Protein AF-A0A6F9ZHS7-F1 (afdb_monomer_lite)

pLDDT: mean 85.08, std 14.55, range [42.94, 97.69]

Structure (mmCIF, N/CA/C/O backbone):
data_AF-A0A6F9ZHS7-F1
#
_entry.id   AF-A0A6F9ZHS7-F1
#
loop_
_atom_site.group_PDB
_atom_site.id
_atom_site.type_symbol
_atom_site.label_atom_id
_atom_site.label_alt_id
_atom_site.label_comp_id
_atom_site.label_asym_id
_atom_site.label_entity_id
_atom_site.label_seq_id
_atom_site.pdbx_PDB_ins_code
_atom_site.Cartn_x
_atom_site.Cartn_y
_atom_site.Cartn_z
_atom_site.occupancy
_atom_site.B_iso_or_equiv
_atom_site.auth_seq_id
_atom_site.auth_comp_id
_atom_site.auth_asym_id
_atom_site.auth_atom_id
_atom_site.pdbx_PDB_model_num
ATOM 1 N N . MET A 1 1 ? 7.591 9.114 -29.215 1.00 65.38 1 MET A N 1
ATOM 2 C CA . MET A 1 1 ? 8.780 9.988 -29.298 1.00 65.38 1 MET A CA 1
ATOM 3 C C . MET A 1 1 ? 9.969 9.136 -29.725 1.00 65.38 1 MET A C 1
ATOM 5 O O . MET A 1 1 ? 10.058 7.994 -29.289 1.00 65.38 1 MET A O 1
ATOM 9 N N . GLN A 1 2 ? 10.822 9.624 -30.621 1.00 73.81 2 GLN A N 1
ATOM 10 C CA . GLN A 1 2 ? 12.007 8.902 -31.100 1.00 73.81 2 GLN A CA 1
ATOM 11 C C . GLN A 1 2 ? 13.223 9.803 -30.888 1.00 73.81 2 GLN A C 1
ATOM 13 O O . GLN A 1 2 ? 13.139 10.998 -31.164 1.00 73.81 2 GLN A O 1
ATOM 18 N N . LEU A 1 3 ? 14.301 9.257 -30.326 1.00 73.88 3 LEU A N 1
ATOM 19 C CA . LEU A 1 3 ? 15.516 10.005 -30.004 1.00 73.88 3 LEU A CA 1
ATOM 20 C C . LEU A 1 3 ? 16.725 9.158 -30.421 1.00 73.88 3 LEU A C 1
ATOM 22 O O . LEU A 1 3 ? 17.057 8.179 -29.750 1.00 73.88 3 LEU A O 1
ATOM 26 N N . GLY A 1 4 ? 17.334 9.493 -31.562 1.00 76.75 4 GLY A N 1
ATOM 27 C CA . GLY A 1 4 ? 18.281 8.596 -32.238 1.00 76.75 4 GLY A CA 1
ATOM 28 C C . GLY A 1 4 ? 17.617 7.257 -32.587 1.00 76.75 4 GLY A C 1
ATOM 29 O O . GLY A 1 4 ? 16.481 7.236 -33.065 1.00 76.75 4 GLY A O 1
ATOM 30 N N . ASP A 1 5 ? 18.282 6.147 -32.262 1.00 75.75 5 ASP A N 1
ATOM 31 C CA . ASP A 1 5 ? 17.765 4.785 -32.481 1.00 75.75 5 ASP A CA 1
ATOM 32 C C . ASP A 1 5 ? 16.753 4.323 -31.412 1.00 75.75 5 ASP A C 1
ATOM 34 O O . ASP A 1 5 ? 16.107 3.283 -31.557 1.00 75.75 5 ASP A O 1
ATOM 38 N N . ASN A 1 6 ? 16.564 5.093 -30.333 1.00 78.44 6 ASN A N 1
ATOM 39 C CA . ASN A 1 6 ? 15.670 4.715 -29.241 1.00 78.44 6 ASN A CA 1
ATOM 40 C C . ASN A 1 6 ? 14.221 5.137 -29.513 1.00 78.44 6 ASN A C 1
ATOM 42 O O . ASN A 1 6 ? 13.919 6.309 -29.771 1.00 78.44 6 ASN A O 1
ATOM 46 N N . ARG A 1 7 ? 13.295 4.178 -29.381 1.00 81.44 7 ARG A N 1
ATOM 47 C CA . ARG A 1 7 ? 11.851 4.398 -29.534 1.00 81.44 7 ARG A CA 1
ATOM 48 C C . ARG A 1 7 ? 11.148 4.421 -28.176 1.00 81.44 7 ARG A C 1
ATOM 50 O O . ARG A 1 7 ? 11.060 3.401 -27.497 1.00 81.44 7 ARG A O 1
ATOM 57 N N . TYR A 1 8 ? 10.568 5.574 -27.854 1.00 83.12 8 TYR A N 1
ATOM 58 C CA . TYR A 1 8 ? 9.805 5.834 -26.635 1.00 83.12 8 TYR A CA 1
ATOM 59 C C . TYR A 1 8 ? 8.319 5.960 -26.960 1.00 83.12 8 TYR A C 1
ATOM 61 O O . TYR A 1 8 ? 7.797 7.046 -27.238 1.00 83.12 8 TYR A O 1
ATOM 69 N N . GLY A 1 9 ? 7.647 4.820 -27.027 1.00 85.50 9 GLY A N 1
ATOM 70 C CA . GLY A 1 9 ? 6.249 4.738 -27.448 1.00 85.50 9 GLY A CA 1
ATOM 71 C C . GLY A 1 9 ? 5.482 3.592 -26.810 1.00 85.50 9 GLY A C 1
ATOM 72 O O . GLY A 1 9 ? 4.366 3.316 -27.237 1.00 85.50 9 GLY A O 1
ATOM 73 N N . LYS A 1 10 ? 6.067 2.904 -25.824 1.00 90.81 10 LYS A N 1
ATOM 74 C CA . LYS A 1 10 ? 5.389 1.838 -25.099 1.00 90.81 10 LYS A CA 1
ATOM 75 C C . LYS A 1 10 ? 4.447 2.464 -24.063 1.00 90.81 10 LYS A C 1
ATOM 77 O O . LYS A 1 10 ? 4.950 3.063 -23.115 1.00 90.81 10 LYS A O 1
ATOM 82 N N . PRO A 1 11 ? 3.117 2.338 -24.198 1.00 91.69 11 PRO A N 1
ATOM 83 C CA . PRO A 1 11 ? 2.201 2.880 -23.202 1.00 91.69 11 PRO A CA 1
ATOM 84 C C . PRO A 1 11 ? 2.348 2.148 -21.862 1.00 91.69 11 PRO A C 1
ATOM 86 O O . PRO A 1 11 ? 2.675 0.959 -21.817 1.00 91.69 11 PRO A O 1
ATOM 89 N N . ILE A 1 12 ? 2.085 2.870 -20.772 1.00 93.81 12 ILE A N 1
ATOM 90 C CA . ILE A 1 12 ? 1.946 2.300 -19.431 1.00 93.81 12 ILE A CA 1
ATOM 91 C C . ILE A 1 12 ? 0.462 2.016 -19.210 1.00 93.81 12 ILE A C 1
ATOM 93 O O . ILE A 1 12 ? -0.354 2.935 -19.203 1.00 93.81 12 ILE A O 1
ATOM 97 N N . TYR A 1 13 ? 0.121 0.749 -19.007 1.00 94.19 13 TYR A N 1
ATOM 98 C CA . TYR A 1 13 ? -1.205 0.348 -18.556 1.00 94.19 13 TYR A CA 1
ATOM 99 C C . TYR A 1 13 ? -1.202 0.292 -17.041 1.00 94.19 13 TYR A C 1
ATOM 101 O O . TYR A 1 13 ? -0.322 -0.340 -16.462 1.00 94.19 13 TYR A O 1
ATOM 109 N N . SER A 1 14 ? -2.175 0.925 -16.400 1.00 95.25 14 SER A N 1
ATOM 110 C CA . SER A 1 14 ? -2.314 0.907 -14.950 1.00 95.25 14 SER A CA 1
ATOM 111 C C . SER A 1 14 ? -3.745 0.602 -14.542 1.00 95.25 14 SER A C 1
ATOM 113 O O . SER A 1 14 ? -4.696 0.846 -15.283 1.00 95.25 14 SER A O 1
ATOM 115 N N . TYR A 1 15 ? -3.889 0.041 -13.349 1.00 96.00 15 TYR A N 1
ATOM 116 C CA . TYR A 1 15 ? -5.184 -0.182 -12.730 1.00 96.00 15 TYR A CA 1
ATOM 117 C C . TYR A 1 15 ? -5.105 0.124 -11.238 1.00 96.00 15 TYR A C 1
ATOM 119 O O . TYR A 1 15 ? -4.062 -0.034 -10.594 1.00 96.00 15 TYR A O 1
ATOM 127 N N . ASN A 1 16 ? -6.229 0.561 -10.683 1.00 96.38 16 ASN A N 1
ATOM 128 C CA . ASN A 1 16 ? -6.400 0.770 -9.257 1.00 96.38 16 ASN A CA 1
ATOM 129 C C . ASN A 1 16 ? -7.800 0.308 -8.855 1.00 96.38 16 ASN A C 1
ATOM 131 O O . ASN A 1 16 ? -8.789 0.682 -9.478 1.00 96.38 16 ASN A O 1
ATOM 135 N N . ILE A 1 17 ? -7.860 -0.529 -7.830 1.00 96.56 17 ILE A N 1
ATOM 136 C CA . ILE A 1 17 ? -9.076 -1.132 -7.313 1.00 96.56 17 ILE A CA 1
ATOM 137 C C . ILE A 1 17 ? -9.077 -0.899 -5.806 1.00 96.56 17 ILE A C 1
ATOM 139 O O . ILE A 1 17 ? -8.257 -1.457 -5.076 1.00 96.56 17 ILE A O 1
ATOM 143 N N . GLN A 1 18 ? -10.014 -0.080 -5.343 1.00 96.25 18 GLN A N 1
ATOM 144 C CA . GLN A 1 18 ? -10.224 0.203 -3.928 1.00 96.25 18 GLN A CA 1
ATOM 145 C C . GLN A 1 18 ? -11.577 -0.355 -3.512 1.00 96.25 18 GLN A C 1
ATOM 147 O O . GLN A 1 18 ? -12.606 0.045 -4.046 1.00 96.25 18 GLN A O 1
ATOM 152 N N . ASN A 1 19 ? -11.568 -1.278 -2.556 1.00 96.00 19 ASN A N 1
ATOM 153 C CA . ASN A 1 19 ? -12.775 -1.886 -2.016 1.00 96.00 19 ASN A CA 1
ATOM 154 C C . ASN A 1 19 ? -12.801 -1.735 -0.504 1.00 96.00 19 ASN A C 1
ATOM 156 O O . ASN A 1 19 ? -11.797 -1.972 0.167 1.00 96.00 19 ASN A O 1
ATOM 160 N N . SER A 1 20 ? -13.971 -1.407 0.027 1.00 95.44 20 SER A N 1
ATOM 161 C CA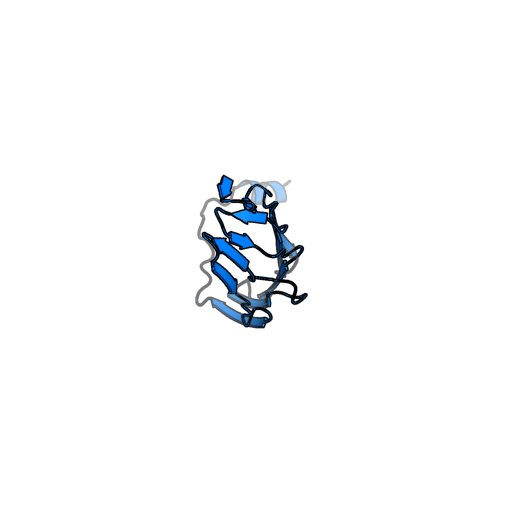 . SER A 1 20 ? -14.200 -1.326 1.463 1.00 95.44 20 SER A CA 1
ATOM 162 C C . SER A 1 20 ? -15.534 -1.972 1.802 1.00 95.44 20 SER A C 1
ATOM 164 O O . SER A 1 20 ? -16.546 -1.675 1.174 1.00 95.44 20 SER A O 1
ATOM 166 N N . ILE A 1 21 ? -15.528 -2.869 2.783 1.00 95.56 21 ILE A N 1
ATOM 167 C CA . ILE A 1 21 ? -16.690 -3.651 3.196 1.00 95.56 21 ILE A CA 1
ATOM 168 C C . ILE A 1 21 ? -16.888 -3.454 4.694 1.00 95.56 21 ILE A C 1
ATOM 170 O O . ILE A 1 21 ? -16.005 -3.748 5.503 1.00 95.56 21 ILE A O 1
ATOM 174 N N . SER A 1 22 ? -18.076 -2.983 5.055 1.00 94.81 22 SER A N 1
ATOM 175 C CA . SER A 1 22 ? -18.532 -2.911 6.439 1.00 94.81 22 SER A CA 1
ATOM 176 C C . SER A 1 22 ? -19.324 -4.171 6.756 1.00 94.81 22 SER A C 1
ATOM 178 O O . SER A 1 22 ? -20.344 -4.440 6.125 1.00 94.81 22 SER A O 1
ATOM 180 N N . LEU A 1 23 ? -18.861 -4.939 7.734 1.00 91.12 23 LEU A N 1
ATOM 181 C CA . LEU A 1 23 ? -19.549 -6.129 8.218 1.00 91.12 23 LEU A CA 1
ATOM 182 C C . LEU A 1 23 ? -20.296 -5.821 9.529 1.00 91.12 23 LEU A C 1
ATOM 184 O O . LEU A 1 23 ? -19.946 -4.877 10.250 1.00 91.12 23 LEU A O 1
ATOM 188 N N . PRO A 1 24 ? -21.321 -6.622 9.879 1.00 88.94 24 PRO A N 1
ATOM 189 C CA . PRO A 1 24 ? -22.004 -6.509 11.163 1.00 88.94 24 PRO A CA 1
ATOM 190 C C . PRO A 1 24 ? -21.036 -6.585 12.351 1.00 88.94 24 PRO A C 1
ATOM 192 O O . PRO A 1 24 ? -19.919 -7.092 12.245 1.00 88.94 24 PRO A O 1
ATOM 195 N N . LYS A 1 25 ? -21.486 -6.118 13.522 1.00 88.12 25 LYS A N 1
ATOM 196 C CA . LYS A 1 25 ? -20.694 -6.099 14.770 1.00 88.12 25 LYS A CA 1
ATOM 197 C C . LYS A 1 25 ? -19.438 -5.211 14.712 1.00 88.12 25 LYS A C 1
ATOM 199 O O . LYS A 1 25 ? -18.474 -5.458 15.433 1.00 88.12 25 LYS A O 1
ATOM 204 N N . GLY A 1 26 ? -19.464 -4.160 13.888 1.00 89.12 26 GLY A N 1
ATOM 205 C CA . GLY A 1 26 ? -18.446 -3.105 13.906 1.00 89.12 26 GLY A CA 1
ATOM 206 C C . GLY A 1 26 ? -17.126 -3.483 13.237 1.00 89.12 26 GLY A C 1
ATOM 207 O O . GLY A 1 26 ? -16.091 -2.914 13.578 1.00 89.12 26 GLY A O 1
ATOM 208 N N . PHE A 1 27 ? -17.147 -4.449 12.320 1.00 94.19 27 PHE A N 1
ATOM 209 C CA . PHE A 1 27 ? -15.989 -4.805 11.510 1.00 94.19 27 PHE A CA 1
ATO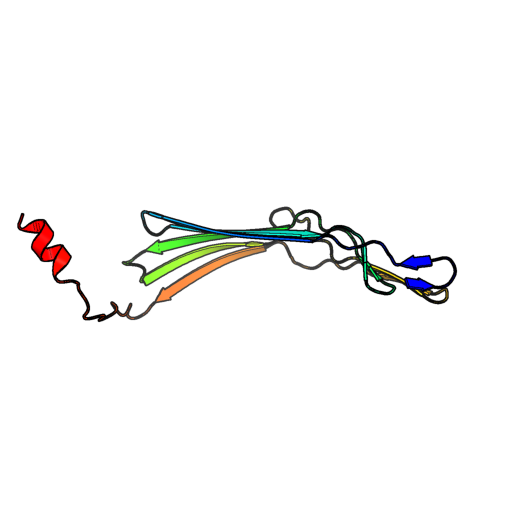M 210 C C . PHE A 1 27 ? -15.960 -3.993 10.217 1.00 94.19 27 PHE A C 1
ATOM 212 O O . PHE A 1 27 ? -16.977 -3.826 9.546 1.00 94.19 27 PHE A O 1
ATOM 219 N N . TYR A 1 28 ? -14.776 -3.535 9.839 1.00 95.69 28 TYR A N 1
ATOM 220 C CA . TYR A 1 28 ? -14.544 -2.802 8.607 1.00 95.69 28 TYR A CA 1
ATOM 221 C C . TYR A 1 28 ? -13.276 -3.315 7.938 1.00 95.69 28 TYR A C 1
ATOM 223 O O . TYR A 1 28 ? -12.204 -3.329 8.539 1.00 95.69 28 TYR A O 1
ATOM 231 N N . PHE A 1 29 ? -13.401 -3.727 6.687 1.00 96.25 29 PHE A N 1
ATOM 232 C CA . PHE A 1 29 ? -12.307 -4.218 5.864 1.00 96.25 29 PHE A CA 1
ATOM 233 C C . PHE A 1 29 ? -12.094 -3.241 4.720 1.00 96.25 29 PHE A C 1
ATOM 235 O O . PHE A 1 29 ? -13.054 -2.804 4.096 1.00 96.25 29 PHE A O 1
ATOM 242 N N . SER A 1 30 ? -10.846 -2.904 4.421 1.00 96.56 30 SER A N 1
ATOM 243 C CA . SER A 1 30 ? -10.507 -2.079 3.267 1.00 96.56 30 SER A CA 1
ATOM 244 C C . SER A 1 30 ? -9.280 -2.637 2.574 1.00 96.56 30 SER A C 1
ATOM 246 O O . SER A 1 30 ? -8.312 -3.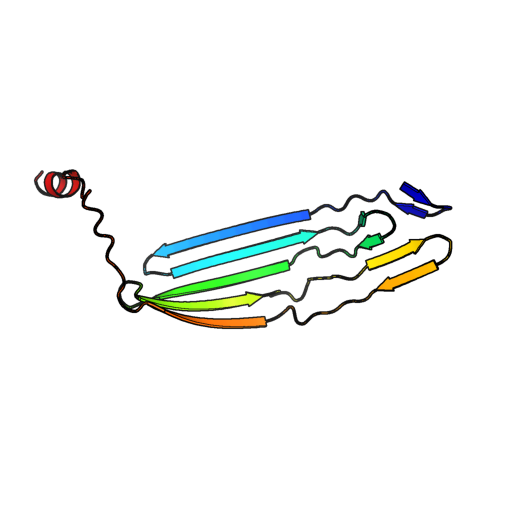019 3.224 1.00 96.56 30 SER A O 1
ATOM 248 N N . THR A 1 31 ? -9.338 -2.714 1.254 1.00 96.50 31 THR A N 1
ATOM 249 C CA . THR A 1 31 ? -8.295 -3.269 0.400 1.00 96.50 31 THR A CA 1
ATOM 250 C C . THR A 1 31 ? -8.046 -2.324 -0.765 1.00 96.50 31 THR A C 1
ATOM 252 O O . THR A 1 31 ? -8.987 -1.861 -1.408 1.00 96.50 31 THR A O 1
ATOM 255 N N . ASN A 1 32 ? -6.776 -2.066 -1.056 1.00 96.62 32 ASN A N 1
ATOM 256 C CA . ASN A 1 32 ? -6.331 -1.280 -2.196 1.00 96.62 32 ASN A CA 1
ATOM 257 C C . ASN A 1 32 ? -5.352 -2.121 -3.013 1.00 96.62 32 ASN A C 1
ATOM 259 O O . ASN A 1 32 ? -4.252 -2.425 -2.552 1.00 96.62 32 ASN A O 1
ATOM 263 N N . MET A 1 33 ? -5.763 -2.496 -4.219 1.00 96.06 33 MET A N 1
ATOM 264 C CA . MET A 1 33 ? -4.933 -3.198 -5.186 1.00 96.06 33 MET A CA 1
ATOM 265 C C . MET A 1 33 ? -4.609 -2.254 -6.333 1.00 96.06 33 MET A C 1
ATOM 267 O O . MET A 1 33 ? -5.484 -1.577 -6.869 1.00 96.06 33 MET A O 1
ATOM 271 N N . ARG A 1 34 ? -3.351 -2.216 -6.744 1.00 96.12 34 ARG A N 1
ATOM 272 C CA . ARG A 1 34 ? -2.909 -1.410 -7.879 1.00 96.12 34 ARG A CA 1
ATOM 273 C C . ARG A 1 34 ? -1.831 -2.131 -8.653 1.00 96.12 34 ARG A C 1
ATOM 275 O O . ARG A 1 34 ? -1.102 -2.934 -8.083 1.00 96.12 34 ARG A O 1
ATOM 282 N N . GLY A 1 35 ? -1.695 -1.801 -9.922 1.00 95.00 35 GLY A N 1
ATOM 283 C CA . GLY A 1 35 ? -0.598 -2.303 -10.726 1.00 95.00 35 GLY A CA 1
ATOM 284 C C . GLY A 1 35 ? -0.346 -1.433 -11.942 1.00 95.00 35 GLY A C 1
ATOM 285 O O . GLY A 1 35 ? -1.204 -0.646 -12.344 1.00 95.00 35 GLY A O 1
ATOM 286 N N . GLN A 1 36 ? 0.848 -1.567 -12.505 1.00 95.06 36 GLN A N 1
ATOM 287 C CA . GLN A 1 36 ? 1.228 -0.938 -13.760 1.00 95.06 36 GLN A CA 1
ATOM 288 C C . GLN A 1 36 ? 2.166 -1.831 -14.578 1.00 95.06 36 GLN A C 1
ATOM 290 O O . GLN A 1 36 ? 3.049 -2.499 -14.028 1.00 95.06 36 GLN A O 1
ATOM 295 N N . SER A 1 37 ? 2.005 -1.809 -15.899 1.00 93.62 37 SER A N 1
ATOM 296 C CA . SER A 1 37 ? 2.948 -2.414 -16.836 1.00 93.62 37 SER A CA 1
ATOM 297 C C . SER A 1 37 ? 4.233 -1.590 -16.925 1.00 93.62 37 SER A C 1
ATOM 299 O O . SER A 1 37 ? 4.284 -0.428 -16.527 1.00 93.62 37 SER A O 1
ATOM 301 N N . CYS A 1 38 ? 5.280 -2.171 -17.510 1.00 92.19 38 CYS A N 1
ATOM 302 C CA . CYS A 1 38 ? 6.422 -1.371 -17.946 1.00 92.19 38 CYS A CA 1
ATOM 303 C C . CYS A 1 38 ? 6.033 -0.518 -19.160 1.00 92.19 38 CYS A C 1
ATOM 305 O O . CYS A 1 38 ? 5.239 -0.951 -20.002 1.00 92.19 38 CYS A O 1
ATOM 307 N N . GLY A 1 39 ? 6.631 0.662 -19.280 1.00 91.56 39 GLY A N 1
ATOM 308 C CA . GLY A 1 39 ? 6.362 1.567 -20.391 1.00 91.56 39 GLY A CA 1
ATOM 309 C C . GLY A 1 39 ? 7.199 2.834 -20.333 1.00 91.56 39 GLY A C 1
ATOM 310 O O . GLY A 1 39 ? 7.988 3.039 -19.410 1.00 91.56 39 GLY A O 1
ATOM 311 N N . ASP A 1 40 ? 7.049 3.641 -21.371 1.00 90.88 40 ASP A N 1
ATOM 312 C CA . ASP A 1 40 ? 7.775 4.881 -21.575 1.00 90.88 40 ASP A CA 1
ATOM 313 C C . ASP A 1 40 ? 6.955 6.067 -21.079 1.00 90.88 40 ASP A C 1
ATOM 315 O O . ASP A 1 40 ? 5.777 6.213 -21.404 1.00 90.88 40 ASP A O 1
ATOM 319 N N . MET A 1 41 ? 7.611 6.964 -20.359 1.00 87.31 41 MET A N 1
ATOM 320 C CA . MET A 1 41 ? 7.127 8.313 -20.116 1.00 87.31 41 MET A CA 1
ATOM 321 C C . MET A 1 41 ? 8.260 9.269 -20.484 1.00 87.31 41 MET A C 1
ATOM 323 O O . MET A 1 41 ? 9.281 9.334 -19.800 1.00 87.31 41 MET A O 1
ATOM 327 N N . HIS A 1 42 ? 8.083 9.997 -21.589 1.00 85.50 42 HIS A N 1
ATOM 328 C CA . HIS A 1 42 ? 9.150 10.767 -22.240 1.00 85.50 42 HIS A CA 1
ATOM 329 C C . HIS A 1 42 ? 10.350 9.870 -22.587 1.00 85.50 42 HIS A C 1
ATOM 331 O O . HIS A 1 42 ? 10.172 8.893 -23.305 1.00 85.50 42 HIS A O 1
ATOM 337 N N . THR A 1 43 ? 11.549 10.177 -22.093 1.00 85.94 43 THR A N 1
ATOM 338 C CA . THR A 1 43 ? 12.772 9.384 -22.297 1.00 85.94 43 THR A CA 1
ATOM 339 C C . THR A 1 43 ? 13.022 8.350 -21.192 1.00 85.94 43 THR A C 1
ATOM 341 O O . THR A 1 43 ? 14.024 7.635 -21.240 1.00 85.94 43 THR A O 1
ATOM 344 N N . ASN A 1 44 ? 12.120 8.251 -20.207 1.00 87.94 44 ASN A N 1
ATOM 345 C CA . ASN A 1 44 ? 12.233 7.321 -19.086 1.00 87.94 44 ASN A CA 1
ATOM 346 C C . ASN A 1 44 ? 11.420 6.051 -19.347 1.00 87.94 44 ASN A C 1
ATOM 348 O O . ASN A 1 44 ? 10.219 6.113 -19.613 1.00 87.94 44 ASN A O 1
ATOM 352 N N . ARG A 1 45 ? 12.051 4.890 -19.182 1.00 89.94 45 ARG A N 1
ATOM 353 C CA . ARG A 1 45 ? 11.414 3.571 -19.177 1.00 89.94 45 ARG A CA 1
ATOM 354 C C . ARG A 1 45 ? 11.211 3.125 -17.732 1.00 89.94 45 ARG A C 1
ATOM 356 O O . ARG A 1 45 ? 12.178 2.821 -17.034 1.00 89.94 45 ARG A O 1
ATOM 363 N N . PHE A 1 46 ? 9.955 3.060 -17.303 1.00 91.88 46 PHE A N 1
ATOM 364 C CA . PHE A 1 46 ? 9.564 2.600 -15.970 1.00 91.88 46 PHE A CA 1
ATOM 365 C C . PHE A 1 46 ? 9.443 1.075 -15.919 1.00 91.88 46 PHE A C 1
ATOM 367 O O . PHE A 1 46 ? 8.905 0.447 -16.841 1.00 91.88 46 PHE A O 1
ATOM 374 N N . SER A 1 47 ? 9.909 0.488 -14.816 1.00 91.44 47 SER A N 1
ATOM 375 C CA . SER A 1 47 ? 9.733 -0.932 -14.521 1.00 91.44 47 SER A CA 1
ATOM 376 C C . SER A 1 47 ? 8.283 -1.263 -14.160 1.00 91.44 47 SER A C 1
ATOM 378 O O . SER A 1 47 ? 7.514 -0.425 -13.681 1.00 91.44 47 SER A O 1
ATOM 380 N N . ALA A 1 48 ? 7.893 -2.512 -14.415 1.00 91.38 48 ALA A N 1
ATOM 381 C CA . ALA A 1 48 ? 6.549 -2.982 -14.110 1.00 91.38 48 ALA A CA 1
ATOM 382 C C . ALA A 1 48 ? 6.374 -3.213 -12.601 1.00 91.38 48 ALA A C 1
ATOM 384 O O . A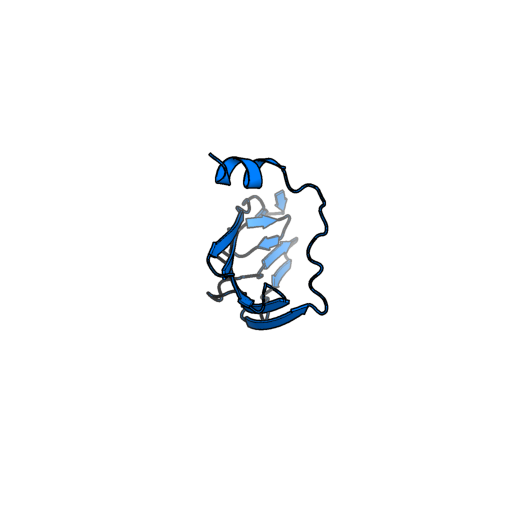LA A 1 48 ? 7.238 -3.799 -11.952 1.00 91.38 48 ALA A O 1
ATOM 385 N N . SER A 1 49 ? 5.213 -2.824 -12.079 1.00 91.75 49 SER A N 1
ATOM 386 C CA . SER A 1 49 ? 4.714 -3.220 -10.759 1.00 91.75 49 SER A CA 1
ATOM 387 C C . SER A 1 49 ? 3.367 -3.887 -10.967 1.00 91.75 49 SER A C 1
ATOM 389 O O . SER A 1 49 ? 2.336 -3.241 -10.823 1.00 91.75 49 SER A O 1
ATOM 391 N N . TRP A 1 50 ? 3.361 -5.150 -11.391 1.00 88.50 50 TRP A N 1
ATOM 392 C CA . TRP A 1 50 ? 2.143 -5.798 -11.890 1.00 88.50 50 TRP A CA 1
ATOM 393 C C . TRP A 1 50 ? 1.019 -5.884 -10.866 1.00 88.50 50 TRP A C 1
ATOM 395 O O . TRP A 1 50 ? -0.139 -5.822 -11.252 1.00 88.50 50 TRP A O 1
ATOM 405 N N . PHE A 1 51 ? 1.357 -5.999 -9.585 1.00 93.88 51 PHE A N 1
ATOM 406 C CA . PHE A 1 51 ? 0.392 -6.119 -8.506 1.00 93.88 51 PHE A CA 1
ATOM 407 C C . PHE A 1 51 ? 1.001 -5.551 -7.233 1.00 93.88 51 PHE A C 1
ATOM 409 O O . PHE A 1 51 ? 2.112 -5.919 -6.888 1.00 93.88 51 PHE A O 1
ATOM 416 N N . VAL A 1 52 ? 0.308 -4.669 -6.528 1.00 95.06 52 VAL A N 1
ATOM 417 C CA . VAL A 1 52 ? 0.679 -4.129 -5.216 1.00 95.06 52 VAL A CA 1
ATOM 418 C C . VAL A 1 52 ? -0.600 -4.059 -4.407 1.00 95.06 52 VAL A C 1
ATOM 420 O O . VAL A 1 52 ? -1.594 -3.503 -4.876 1.00 95.06 52 VAL A O 1
ATOM 423 N N . MET A 1 53 ? -0.575 -4.619 -3.203 1.00 95.44 53 MET A N 1
ATOM 424 C CA . MET A 1 53 ? -1.760 -4.728 -2.365 1.00 95.44 53 MET A CA 1
ATOM 425 C C . MET A 1 53 ? -1.488 -4.203 -0.964 1.00 95.44 53 MET A C 1
ATOM 427 O O . MET A 1 53 ? -0.582 -4.676 -0.278 1.00 95.44 53 MET A O 1
ATOM 431 N N . ASP A 1 54 ? -2.338 -3.269 -0.551 1.00 96.50 54 ASP A N 1
ATOM 432 C CA . ASP A 1 54 ? -2.451 -2.799 0.820 1.00 96.50 54 ASP A CA 1
ATOM 433 C C . ASP A 1 54 ? -3.817 -3.228 1.369 1.00 96.50 54 ASP A C 1
ATOM 435 O O . ASP A 1 54 ? -4.825 -3.213 0.656 1.00 96.50 54 ASP A O 1
ATOM 439 N N . MET A 1 55 ? -3.869 -3.598 2.643 1.00 96.88 55 MET A N 1
ATOM 440 C CA . MET A 1 55 ? -5.101 -4.010 3.311 1.00 96.88 55 MET A CA 1
ATOM 441 C C . MET A 1 55 ? -5.166 -3.408 4.707 1.00 96.88 55 MET A C 1
ATOM 443 O O . MET A 1 55 ? -4.156 -3.242 5.385 1.00 96.88 55 MET A O 1
ATOM 447 N N . SER A 1 56 ? -6.374 -3.116 5.170 1.00 97.19 56 SER A N 1
ATOM 448 C CA . SER A 1 56 ? -6.624 -2.818 6.567 1.00 97.19 56 SER A CA 1
ATOM 449 C C . SER A 1 56 ? -7.892 -3.482 7.074 1.00 97.19 56 SER A C 1
ATOM 451 O O . SER A 1 56 ? -8.874 -3.640 6.348 1.00 97.19 56 SER A O 1
ATOM 453 N N . VAL A 1 57 ? -7.855 -3.843 8.349 1.00 96.62 57 VAL A N 1
ATOM 454 C CA . VAL A 1 57 ? -8.981 -4.381 9.101 1.00 96.62 57 VAL A CA 1
ATOM 455 C C . VAL A 1 57 ? -9.150 -3.520 10.335 1.00 96.62 57 VAL A C 1
ATOM 457 O O . VAL A 1 57 ? -8.196 -3.286 11.071 1.00 96.62 57 VAL A O 1
ATOM 460 N N . CYS A 1 58 ? -10.356 -3.031 10.561 1.00 97.00 58 CYS A N 1
ATOM 461 C CA . CYS A 1 58 ? -10.717 -2.235 11.715 1.00 97.00 58 CYS A CA 1
ATOM 462 C C . CYS A 1 58 ? -11.870 -2.902 12.457 1.00 97.00 58 CYS A C 1
ATOM 464 O O . CYS A 1 58 ? -12.791 -3.447 11.844 1.00 97.00 58 CYS A O 1
ATOM 466 N N . LYS A 1 59 ? -11.817 -2.844 13.784 1.00 95.94 59 LYS A N 1
ATOM 467 C CA . LYS A 1 59 ? -12.905 -3.253 14.658 1.00 95.94 59 LYS A CA 1
ATOM 468 C C . LYS A 1 59 ? -13.227 -2.140 15.638 1.00 95.94 59 LYS A C 1
ATOM 470 O O . LYS A 1 59 ? -12.338 -1.622 16.312 1.00 95.94 59 LYS A O 1
ATOM 475 N N . THR A 1 60 ? -14.506 -1.808 15.730 1.00 94.44 60 THR A N 1
ATOM 476 C CA . THR A 1 60 ? -15.015 -0.819 16.676 1.00 94.44 60 THR A CA 1
ATOM 477 C C . THR A 1 60 ? -15.637 -1.484 17.904 1.00 94.44 60 THR A C 1
ATOM 479 O O . THR A 1 60 ? -16.350 -2.478 17.781 1.00 94.44 60 THR A O 1
ATOM 482 N N . PHE A 1 61 ? -15.424 -0.891 19.072 1.00 91.06 61 PHE A N 1
ATOM 483 C CA . PHE A 1 61 ? -15.920 -1.291 20.387 1.00 91.06 61 PHE A CA 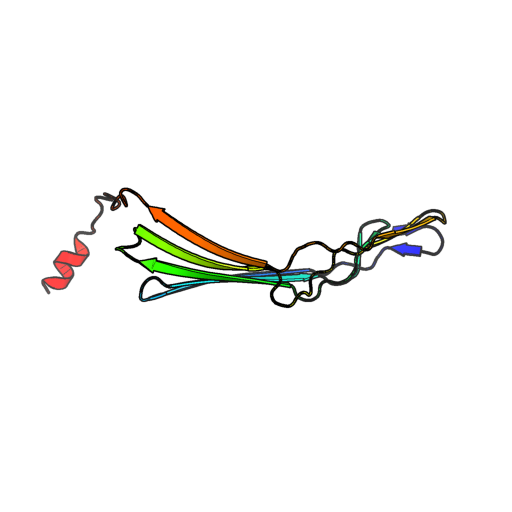1
ATOM 484 C C . PHE A 1 61 ? -16.559 -0.079 21.090 1.00 91.06 61 PHE A C 1
ATOM 486 O O . PHE A 1 61 ? -16.455 1.044 20.593 1.00 91.06 61 PHE A O 1
ATOM 493 N N . LEU A 1 62 ? -17.197 -0.299 22.249 1.00 88.69 62 LEU A N 1
ATOM 494 C CA . LEU A 1 62 ? -17.761 0.758 23.111 1.00 88.69 62 LEU A CA 1
ATOM 495 C C . LEU A 1 62 ? -18.689 1.722 22.347 1.00 88.69 62 LEU A C 1
ATOM 497 O O . LEU A 1 62 ? -18.423 2.917 22.282 1.00 88.69 62 LEU A O 1
ATOM 501 N N . ASP A 1 63 ? -19.727 1.201 21.685 1.00 85.62 63 ASP A N 1
ATOM 502 C CA . ASP A 1 63 ? -20.638 2.000 20.843 1.00 85.62 63 ASP A CA 1
ATOM 503 C C . ASP A 1 63 ? -19.918 2.871 19.797 1.00 85.62 63 ASP A C 1
ATOM 505 O O . ASP A 1 63 ? -20.314 3.999 19.509 1.00 85.62 63 ASP A O 1
ATOM 509 N N . LYS A 1 64 ? -18.859 2.311 19.197 1.00 85.88 64 LYS A N 1
ATOM 510 C CA . LYS A 1 64 ? -17.973 2.959 18.215 1.00 85.88 64 LYS A CA 1
ATOM 511 C C . LYS A 1 64 ? -17.032 4.026 18.792 1.00 85.88 64 LYS A C 1
ATOM 513 O O . LYS A 1 64 ? -16.361 4.695 18.014 1.00 85.88 64 LYS A O 1
ATOM 518 N N . ALA A 1 65 ? -16.920 4.155 20.115 1.00 90.56 65 ALA A N 1
ATOM 519 C CA . ALA A 1 65 ? -15.982 5.082 20.747 1.00 90.56 65 ALA A CA 1
ATOM 520 C C . ALA A 1 65 ? -14.519 4.616 20.672 1.00 90.56 65 ALA A C 1
ATOM 522 O O . ALA A 1 65 ? -13.618 5.447 20.699 1.00 90.56 65 ALA A O 1
ATOM 523 N N . LEU A 1 66 ? -14.263 3.307 20.576 1.00 93.19 66 LEU A N 1
ATOM 524 C CA . LEU A 1 66 ? -12.915 2.750 20.444 1.00 93.19 66 LEU A CA 1
ATOM 525 C C . LEU A 1 66 ? -12.787 2.007 19.117 1.00 93.19 66 LEU A C 1
ATOM 527 O O . LEU A 1 66 ? -13.568 1.101 18.849 1.00 93.19 66 LEU A O 1
ATOM 531 N N . ALA A 1 67 ? -11.783 2.332 18.314 1.00 95.69 67 ALA A N 1
ATOM 532 C CA . ALA A 1 67 ? -11.466 1.648 17.070 1.00 95.69 67 ALA A CA 1
ATOM 533 C C . ALA A 1 67 ? -10.033 1.111 17.113 1.00 95.69 67 ALA A C 1
ATOM 535 O O . ALA A 1 67 ? -9.086 1.847 17.389 1.00 95.69 67 ALA A O 1
ATOM 536 N N . ILE A 1 68 ? -9.878 -0.177 16.818 1.00 97.12 68 ILE A N 1
ATOM 537 C CA . ILE A 1 68 ? -8.578 -0.826 16.652 1.00 97.12 68 ILE A CA 1
ATOM 538 C C . ILE A 1 68 ? -8.442 -1.191 15.180 1.00 97.12 68 ILE A C 1
ATOM 540 O O . ILE A 1 68 ? -9.240 -1.973 14.663 1.00 97.12 68 ILE A O 1
ATOM 544 N N . LYS A 1 69 ? -7.438 -0.628 14.510 1.00 97.69 69 LYS A N 1
ATOM 545 C CA . LYS A 1 69 ? -7.163 -0.845 13.091 1.00 97.69 69 LYS A CA 1
ATOM 546 C C . LYS A 1 69 ? -5.785 -1.460 12.905 1.00 97.69 69 LYS A C 1
ATOM 548 O O . LYS A 1 69 ? -4.790 -0.903 13.351 1.00 97.69 69 LYS A O 1
ATOM 553 N N . LEU A 1 70 ? -5.729 -2.569 12.182 1.00 97.69 70 LEU A N 1
ATOM 554 C CA . LEU A 1 70 ? -4.503 -3.167 11.678 1.00 97.69 70 LEU A CA 1
ATOM 555 C C . LEU A 1 70 ? -4.389 -2.853 10.186 1.00 97.69 70 LEU A C 1
ATOM 557 O O . LEU A 1 70 ? -5.332 -3.088 9.434 1.00 97.69 70 LEU A O 1
ATOM 561 N N . THR A 1 71 ? -3.254 -2.313 9.757 1.00 97.25 71 THR A N 1
ATOM 562 C CA . THR A 1 71 ? -2.962 -2.000 8.353 1.00 97.25 71 THR A CA 1
ATOM 563 C C . THR A 1 71 ? -1.697 -2.727 7.933 1.00 97.25 71 THR A C 1
ATOM 565 O O . THR A 1 71 ? -0.720 -2.717 8.672 1.00 97.25 71 THR A O 1
ATOM 568 N N . ALA A 1 72 ? -1.710 -3.329 6.750 1.00 96.44 72 ALA A N 1
ATOM 569 C CA . ALA A 1 72 ? -0.549 -3.921 6.111 1.00 96.44 72 ALA A CA 1
ATOM 570 C C . ALA A 1 72 ? -0.344 -3.273 4.736 1.00 96.44 72 ALA A C 1
ATOM 572 O O . ALA A 1 72 ? -1.287 -3.193 3.943 1.00 96.44 72 ALA A O 1
ATOM 573 N N . THR A 1 73 ? 0.872 -2.806 4.464 1.00 95.19 73 THR A N 1
ATOM 574 C CA . THR A 1 73 ? 1.261 -2.203 3.182 1.00 95.19 73 THR A CA 1
ATOM 575 C C . THR A 1 73 ? 2.200 -3.122 2.413 1.00 95.19 73 THR A C 1
ATOM 577 O O . THR A 1 73 ? 2.996 -3.837 3.022 1.00 95.19 73 THR A O 1
ATOM 580 N N . ASP A 1 74 ? 2.096 -3.102 1.082 1.00 92.38 74 ASP A N 1
ATOM 581 C CA . ASP A 1 74 ? 2.882 -3.917 0.145 1.00 92.38 74 ASP A CA 1
ATOM 582 C C . ASP A 1 74 ? 3.001 -5.387 0.592 1.00 92.38 74 ASP A C 1
ATOM 584 O O . ASP A 1 74 ? 4.096 -5.929 0.753 1.00 92.38 74 ASP A O 1
ATOM 588 N N . ILE A 1 75 ? 1.854 -6.035 0.838 1.00 92.81 75 ILE A N 1
ATOM 589 C CA . ILE A 1 75 ? 1.759 -7.358 1.490 1.00 92.81 75 ILE A CA 1
ATOM 590 C C . ILE A 1 75 ? 2.624 -8.417 0.789 1.00 92.81 75 ILE A C 1
ATOM 592 O O . ILE A 1 75 ? 3.225 -9.264 1.455 1.00 92.81 75 ILE A O 1
ATOM 596 N N . PHE A 1 76 ? 2.720 -8.335 -0.540 1.00 91.44 76 PHE A N 1
ATOM 597 C CA . PHE A 1 76 ? 3.462 -9.270 -1.388 1.00 91.44 76 PHE A CA 1
ATOM 598 C C . PHE A 1 76 ? 4.874 -8.793 -1.757 1.00 91.44 76 PHE A C 1
ATOM 600 O O . PHE A 1 76 ? 5.582 -9.506 -2.460 1.00 91.44 76 PHE A O 1
ATOM 607 N N . ASN A 1 77 ? 5.314 -7.629 -1.265 1.00 90.44 77 ASN A N 1
ATOM 608 C CA . ASN A 1 77 ? 6.630 -7.045 -1.551 1.00 90.44 77 ASN A CA 1
ATOM 609 C C . ASN A 1 77 ? 6.919 -6.837 -3.055 1.00 90.44 77 ASN A C 1
ATOM 611 O O . ASN A 1 77 ? 8.045 -7.006 -3.528 1.00 90.44 77 ASN A O 1
ATOM 615 N N . THR A 1 78 ? 5.898 -6.493 -3.831 1.00 88.38 78 THR A N 1
ATOM 616 C CA . THR A 1 78 ? 5.918 -6.544 -5.302 1.00 88.38 78 THR A CA 1
ATOM 617 C C . THR A 1 78 ? 6.075 -5.178 -5.964 1.00 88.38 78 THR A C 1
ATOM 619 O O . THR A 1 78 ? 6.219 -5.094 -7.185 1.00 88.38 78 THR A O 1
ATOM 622 N N . ARG A 1 79 ? 6.048 -4.088 -5.191 1.00 87.62 79 ARG A N 1
ATOM 623 C CA . ARG A 1 79 ? 6.178 -2.733 -5.736 1.00 87.62 79 ARG A CA 1
ATOM 624 C C . ARG A 1 79 ? 7.588 -2.471 -6.278 1.00 87.62 79 ARG A C 1
ATOM 626 O O . ARG A 1 79 ? 8.578 -2.660 -5.593 1.00 87.62 79 ARG A O 1
ATOM 633 N N . ASN A 1 80 ? 7.689 -1.940 -7.484 1.00 89.00 80 ASN A N 1
ATOM 634 C CA . ASN A 1 80 ? 8.943 -1.587 -8.138 1.00 89.00 80 ASN A CA 1
ATOM 635 C C . ASN A 1 80 ? 8.906 -0.110 -8.578 1.00 89.00 80 ASN A C 1
ATOM 637 O O . ASN A 1 80 ? 7.961 0.317 -9.240 1.00 89.00 80 ASN A O 1
ATOM 641 N N . ASN A 1 81 ? 9.922 0.670 -8.195 1.00 86.81 81 ASN A N 1
ATOM 642 C CA . ASN A 1 81 ? 10.054 2.084 -8.578 1.00 86.81 81 ASN A CA 1
ATOM 643 C C . ASN A 1 81 ? 11.293 2.345 -9.452 1.00 86.81 81 ASN A C 1
ATOM 645 O O . ASN A 1 81 ? 11.706 3.495 -9.614 1.00 86.81 81 ASN A O 1
ATOM 649 N N . ASP A 1 82 ? 11.893 1.288 -9.989 1.00 91.88 82 ASP A N 1
ATOM 650 C CA . ASP A 1 82 ? 13.052 1.370 -10.858 1.00 91.88 82 ASP A CA 1
ATOM 651 C C . ASP A 1 82 ? 12.668 2.011 -12.191 1.00 91.88 82 ASP A C 1
ATOM 653 O O . ASP A 1 82 ? 11.576 1.800 -12.738 1.00 91.88 82 ASP A O 1
ATOM 657 N N . TRP A 1 83 ? 13.599 2.780 -12.738 1.00 90.50 83 TRP A N 1
ATOM 658 C CA . TRP A 1 83 ? 13.482 3.317 -14.083 1.00 90.50 83 TRP A CA 1
ATOM 659 C C . TRP A 1 83 ? 14.857 3.491 -14.709 1.00 90.50 83 TRP A C 1
ATOM 661 O O . TRP A 1 83 ? 15.883 3.590 -14.033 1.00 90.50 83 TRP A O 1
ATOM 671 N N . SER A 1 84 ? 14.860 3.533 -16.031 1.00 90.81 84 SER A N 1
ATOM 672 C CA . SER A 1 84 ? 16.048 3.797 -16.833 1.00 90.81 84 SER A CA 1
ATOM 673 C C . SER A 1 84 ? 15.773 4.926 -17.814 1.00 90.81 84 SER A C 1
ATOM 675 O O . SER A 1 84 ? 14.624 5.175 -18.176 1.00 90.81 84 SER A O 1
ATOM 677 N N . MET A 1 85 ? 16.820 5.620 -18.236 1.00 90.19 85 MET A N 1
ATOM 678 C CA . MET A 1 85 ? 16.760 6.681 -19.232 1.00 90.19 85 MET A CA 1
ATOM 679 C C . MET A 1 85 ? 17.941 6.548 -20.175 1.00 90.19 85 MET A C 1
ATOM 681 O O . MET A 1 85 ? 19.070 6.363 -19.726 1.00 90.19 85 MET A O 1
ATOM 685 N N . ASN A 1 86 ? 17.685 6.679 -21.475 1.00 85.94 86 ASN A N 1
ATOM 686 C CA . ASN A 1 86 ? 18.732 6.702 -22.490 1.00 85.94 86 ASN A CA 1
ATOM 687 C C . ASN A 1 86 ? 18.557 7.921 -23.408 1.00 85.94 86 ASN A C 1
ATOM 689 O O . ASN A 1 86 ? 17.732 7.935 -24.321 1.00 85.94 86 ASN A O 1
ATOM 693 N N . THR A 1 87 ? 19.304 8.987 -23.144 1.00 82.62 87 THR A N 1
ATOM 694 C CA . THR A 1 87 ? 19.137 10.268 -23.846 1.00 82.62 87 THR A CA 1
ATOM 695 C C . THR A 1 87 ? 20.493 10.780 -24.309 1.00 82.62 87 THR A C 1
ATOM 697 O O . THR A 1 87 ? 21.408 10.889 -23.502 1.00 82.62 87 THR A O 1
ATOM 700 N N . TYR A 1 88 ? 20.630 11.077 -25.606 1.00 82.56 88 TYR A N 1
ATOM 701 C CA . TYR A 1 88 ? 21.861 11.608 -26.218 1.00 82.56 88 TYR A CA 1
ATOM 702 C C . TYR A 1 88 ? 23.148 10.836 -25.849 1.00 82.56 88 TYR A C 1
ATOM 704 O O . TYR A 1 88 ? 24.183 11.434 -25.577 1.00 82.56 88 TYR A O 1
ATOM 712 N N . GLY A 1 89 ? 23.083 9.499 -25.815 1.00 81.00 89 GLY A N 1
ATOM 713 C CA . GLY A 1 89 ? 24.230 8.641 -25.480 1.00 81.00 89 GLY A CA 1
ATOM 714 C C . GLY A 1 89 ? 24.509 8.492 -23.980 1.00 81.00 89 GLY A C 1
ATOM 715 O O . GLY A 1 89 ? 25.434 7.778 -23.603 1.00 81.00 89 GLY A O 1
ATOM 716 N N . ILE A 1 90 ? 23.701 9.115 -23.117 1.00 85.25 90 ILE A N 1
ATOM 717 C CA . ILE A 1 90 ? 23.784 8.970 -21.663 1.00 85.25 90 ILE A CA 1
ATOM 718 C C . ILE A 1 90 ? 22.764 7.925 -21.210 1.00 85.25 90 ILE A C 1
ATOM 720 O O . ILE A 1 90 ? 21.553 8.136 -21.326 1.00 85.25 90 ILE A O 1
ATOM 724 N N . LEU A 1 91 ? 23.265 6.816 -20.658 1.00 88.12 91 LEU A N 1
ATOM 725 C CA . LEU A 1 91 ? 22.463 5.799 -19.983 1.00 88.12 91 LEU A CA 1
ATOM 726 C C . LEU A 1 91 ? 22.450 6.065 -18.475 1.00 88.12 91 LEU A C 1
ATOM 728 O O . LEU A 1 91 ? 23.490 6.051 -17.820 1.00 88.12 91 LEU A O 1
ATOM 732 N N . MET A 1 92 ? 21.258 6.244 -17.919 1.00 89.81 92 MET A N 1
ATOM 733 C CA . MET A 1 92 ? 21.032 6.366 -16.486 1.00 89.81 92 MET A CA 1
ATOM 734 C C . MET A 1 92 ? 20.113 5.239 -16.025 1.00 89.81 92 MET A C 1
ATOM 736 O O . MET A 1 92 ? 19.006 5.094 -16.535 1.00 89.81 92 MET A O 1
ATOM 740 N N . ASN A 1 93 ? 20.555 4.472 -15.031 1.00 90.25 93 ASN A N 1
ATOM 741 C CA . ASN A 1 93 ? 19.750 3.442 -14.383 1.00 90.25 93 ASN A CA 1
ATOM 742 C C . ASN A 1 93 ? 19.538 3.832 -12.926 1.00 90.25 93 ASN A C 1
ATOM 744 O O . ASN A 1 93 ? 20.505 4.051 -12.194 1.00 90.25 93 ASN A O 1
ATOM 748 N N . LYS A 1 94 ? 18.279 3.907 -12.500 1.00 90.00 94 LYS A N 1
ATOM 749 C CA . LYS A 1 94 ? 17.919 4.150 -11.111 1.00 90.00 94 LYS A CA 1
ATOM 750 C C . LYS A 1 94 ? 17.227 2.918 -10.545 1.00 90.00 94 LYS A C 1
ATOM 752 O O . LYS A 1 94 ? 16.111 2.591 -10.940 1.00 90.00 94 LYS A O 1
ATOM 757 N N . TYR A 1 95 ? 17.890 2.301 -9.572 1.00 89.00 95 TYR A N 1
ATOM 758 C CA . TYR A 1 95 ? 17.330 1.249 -8.732 1.00 89.00 95 TYR A CA 1
ATOM 759 C C . TYR A 1 95 ? 16.901 1.873 -7.413 1.00 89.00 95 TYR A C 1
ATOM 761 O O . TYR A 1 95 ? 17.725 2.461 -6.708 1.00 89.00 95 TYR A O 1
ATOM 769 N N . GLN A 1 96 ? 15.611 1.812 -7.099 1.00 83.12 96 GLN A N 1
ATOM 770 C CA . GLN A 1 96 ? 15.074 2.480 -5.922 1.00 83.12 96 GLN A CA 1
ATOM 771 C C . GLN A 1 96 ? 14.174 1.553 -5.113 1.00 83.12 96 GLN A C 1
ATOM 773 O O . GLN A 1 96 ? 12.986 1.371 -5.396 1.00 83.12 96 GLN A O 1
ATOM 778 N N . SER A 1 97 ? 14.752 1.042 -4.027 1.00 82.38 97 SER A N 1
ATOM 779 C CA . SER A 1 97 ? 14.014 0.350 -2.981 1.00 82.38 97 SER A CA 1
ATOM 780 C C . SER A 1 97 ? 13.671 1.311 -1.844 1.00 82.38 97 SER A C 1
ATOM 782 O O . SER A 1 97 ? 14.483 2.145 -1.457 1.00 82.38 97 SER A O 1
ATOM 784 N N . TYR A 1 98 ? 12.455 1.187 -1.326 1.00 81.38 98 TYR A N 1
ATOM 785 C CA . TYR A 1 98 ? 11.959 1.910 -0.157 1.00 81.38 98 TYR A CA 1
ATOM 786 C C . TYR A 1 98 ? 11.532 0.886 0.898 1.00 81.38 98 TYR A C 1
ATOM 788 O O . TYR A 1 98 ? 11.252 -0.266 0.554 1.00 81.38 98 TYR A O 1
ATOM 796 N N . ASP A 1 99 ? 11.366 1.320 2.145 1.00 81.69 99 ASP A N 1
ATOM 797 C CA . ASP A 1 99 ? 10.676 0.535 3.173 1.00 81.69 99 ASP A CA 1
ATOM 798 C C . ASP A 1 99 ? 9.161 0.625 2.946 1.00 81.69 99 ASP A C 1
ATOM 800 O O . ASP A 1 99 ? 8.457 1.485 3.470 1.00 81.69 99 ASP A O 1
ATOM 804 N N . ARG A 1 100 ? 8.668 -0.226 2.045 1.00 82.25 100 ARG A N 1
ATOM 805 C CA . ARG A 1 100 ? 7.271 -0.231 1.559 1.00 82.25 100 ARG A CA 1
ATOM 806 C C . ARG A 1 100 ? 6.398 -1.263 2.263 1.00 82.25 100 ARG A C 1
ATOM 808 O O . ARG A 1 100 ? 5.184 -1.067 2.354 1.00 82.25 100 ARG A O 1
ATOM 815 N N . ARG A 1 101 ? 7.008 -2.344 2.753 1.00 91.75 101 ARG A N 1
ATOM 816 C CA . ARG A 1 101 ? 6.312 -3.419 3.456 1.00 91.75 101 ARG A CA 1
ATOM 817 C C . ARG A 1 101 ? 6.292 -3.126 4.944 1.00 91.75 101 ARG A C 1
ATOM 819 O O . ARG A 1 101 ? 7.341 -3.046 5.574 1.00 91.75 101 ARG A O 1
ATOM 826 N N . GLY A 1 102 ? 5.098 -2.996 5.501 1.00 93.69 102 GLY A N 1
ATOM 827 C CA . GLY A 1 102 ? 4.940 -2.629 6.899 1.00 93.69 102 GLY A CA 1
ATOM 828 C C . GLY A 1 102 ? 3.613 -3.092 7.465 1.00 93.69 102 GLY A C 1
ATOM 829 O O . GLY A 1 102 ? 2.643 -3.293 6.735 1.00 93.69 102 GLY A O 1
ATOM 830 N N . ILE A 1 103 ? 3.589 -3.258 8.784 1.00 95.81 103 ILE A N 1
ATOM 831 C CA . ILE A 1 103 ? 2.377 -3.499 9.559 1.00 95.81 103 ILE A CA 1
ATOM 832 C C . ILE A 1 103 ? 2.251 -2.357 10.562 1.00 95.81 103 ILE A C 1
ATOM 834 O O . ILE A 1 103 ? 3.195 -2.060 11.289 1.00 95.81 103 ILE A O 1
ATOM 838 N N . ALA A 1 104 ? 1.084 -1.725 10.603 1.00 97.06 104 ALA A N 1
ATOM 839 C CA . ALA A 1 104 ? 0.772 -0.651 11.530 1.00 97.06 104 ALA A CA 1
ATOM 840 C C . ALA A 1 104 ? -0.482 -1.002 12.331 1.00 97.06 104 ALA A C 1
ATOM 842 O O . ALA A 1 104 ? -1.532 -1.310 11.760 1.00 97.06 104 ALA A O 1
ATOM 843 N N . LEU A 1 105 ? -0.370 -0.925 13.656 1.00 97.38 105 LEU A N 1
ATOM 844 C CA . LEU A 1 105 ? -1.501 -0.990 14.572 1.00 97.38 105 LEU A CA 1
ATOM 845 C C . LEU A 1 105 ? -1.869 0.434 14.990 1.00 97.38 105 LEU A C 1
ATOM 847 O O . LEU A 1 105 ? -1.038 1.173 15.510 1.00 97.38 105 LEU A O 1
ATOM 851 N N . SER A 1 106 ? -3.118 0.817 14.770 1.00 97.12 106 SER A N 1
ATOM 852 C CA . SER A 1 106 ? -3.663 2.108 15.175 1.00 97.12 106 SER A CA 1
ATOM 853 C C . SER A 1 106 ? -4.788 1.890 16.176 1.00 97.12 106 SER A C 1
ATOM 855 O O . SER A 1 106 ? -5.729 1.142 15.911 1.00 97.12 106 SER A O 1
ATOM 857 N N . VAL A 1 107 ? -4.698 2.569 17.315 1.00 96.56 107 VAL A N 1
ATOM 858 C CA . VAL A 1 107 ? -5.750 2.606 18.332 1.00 96.56 107 VAL A CA 1
ATOM 859 C C . VAL A 1 107 ? -6.294 4.025 18.365 1.00 96.56 107 VAL A C 1
ATOM 861 O O . VAL A 1 107 ? -5.547 4.975 18.583 1.00 96.56 107 VAL A O 1
ATOM 864 N N . GLN A 1 108 ? -7.587 4.172 18.112 1.00 95.25 108 GLN A N 1
ATOM 865 C CA . GLN A 1 108 ? -8.270 5.457 18.105 1.00 95.25 108 GLN A CA 1
ATOM 866 C C . GLN A 1 108 ? -9.396 5.423 19.131 1.00 95.25 108 GLN A C 1
ATOM 868 O O . GLN A 1 108 ? -10.258 4.549 19.076 1.00 95.25 108 GLN A O 1
ATOM 873 N N . TYR A 1 109 ? -9.393 6.380 20.054 1.00 93.75 109 TYR A N 1
ATOM 874 C CA . TYR A 1 109 ? -10.452 6.551 21.041 1.00 93.75 109 TYR A CA 1
ATOM 875 C C . TYR A 1 109 ? -11.092 7.929 20.890 1.00 93.75 109 TYR A C 1
ATOM 877 O O . TYR A 1 109 ? -10.395 8.939 20.795 1.00 93.75 109 TYR A O 1
ATOM 885 N N . GLN A 1 110 ? -12.419 7.968 20.863 1.00 90.25 1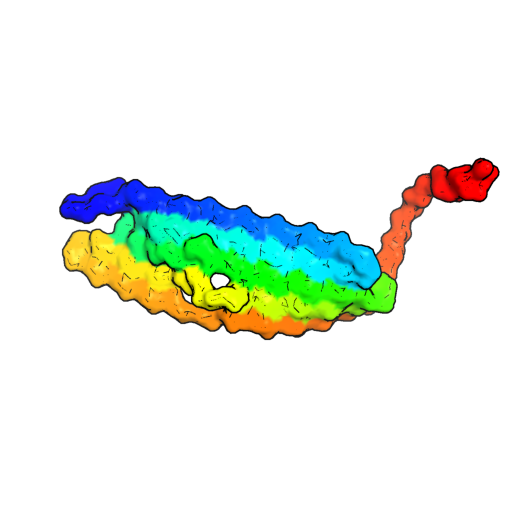10 GLN A N 1
ATOM 886 C CA . GLN A 1 110 ? -13.200 9.184 20.713 1.00 90.25 110 GLN A CA 1
ATOM 887 C C . GLN A 1 110 ? -13.771 9.608 22.071 1.00 90.25 110 GLN A C 1
ATOM 889 O O . GLN A 1 110 ? -14.725 9.016 22.577 1.00 90.25 110 GLN A O 1
ATOM 894 N N . PHE A 1 111 ? -13.203 10.665 22.657 1.00 84.50 111 PHE A N 1
ATOM 895 C CA . PHE A 1 111 ? -13.748 11.295 23.860 1.00 84.50 111 PHE A CA 1
ATOM 896 C C . PHE A 1 111 ? -15.046 12.029 23.492 1.00 84.50 111 PHE A C 1
ATOM 898 O O . PHE A 1 111 ? -15.026 12.912 22.641 1.00 84.50 111 PHE A O 1
ATOM 905 N N . GLN A 1 112 ? -16.168 11.641 24.113 1.00 73.06 112 GLN A N 1
ATOM 906 C CA . GLN A 1 112 ? -17.528 12.127 23.814 1.00 73.06 112 GLN A CA 1
ATOM 907 C C . GLN A 1 112 ? -18.001 11.800 22.381 1.00 73.06 112 GLN A C 1
ATOM 909 O O . GLN A 1 112 ? -18.054 12.684 21.523 1.00 73.06 112 GLN A O 1
ATOM 914 N N . PRO A 1 113 ? -18.416 10.549 22.101 1.00 64.75 113 PRO A N 1
ATOM 915 C CA . PRO A 1 113 ? -19.086 10.225 20.847 1.00 64.75 113 PRO A CA 1
ATOM 916 C C . PRO A 1 113 ? -20.415 10.991 20.794 1.00 64.75 113 PRO A C 1
ATOM 918 O O . PRO A 1 113 ? -21.411 10.590 21.396 1.00 64.75 113 PRO A O 1
ATOM 921 N N . GLN A 1 114 ? -20.430 12.146 20.124 1.00 64.25 114 GLN A N 1
ATOM 922 C CA . GLN A 1 114 ? -21.647 12.913 19.874 1.00 64.25 114 GLN A CA 1
ATOM 923 C C . GLN A 1 114 ? -22.644 11.991 19.166 1.00 64.25 114 GLN A C 1
ATOM 925 O O . GLN A 1 114 ? -22.496 11.681 17.984 1.00 64.25 114 GLN A O 1
ATOM 930 N N . LYS A 1 115 ? -23.679 11.540 19.885 1.00 59.75 115 LYS A N 1
ATOM 931 C CA . LYS A 1 115 ? -24.865 10.966 19.252 1.00 59.75 115 LYS A CA 1
ATOM 932 C C . LYS A 1 115 ? -25.454 12.099 18.432 1.00 59.75 115 LYS A C 1
ATOM 934 O O . LYS A 1 115 ? -25.939 13.062 19.020 1.00 59.75 115 LYS A O 1
ATOM 939 N N . SER A 1 116 ? -25.340 12.014 17.106 1.00 57.16 116 SER A N 1
ATOM 940 C CA . SER A 1 116 ? -25.962 12.963 16.185 1.00 57.16 116 SER A CA 1
ATOM 941 C C . SER A 1 116 ? -27.373 13.266 16.685 1.00 57.16 116 SER A C 1
ATOM 943 O O . SER A 1 116 ? -28.257 12.410 16.637 1.00 57.16 116 SER A O 1
ATOM 945 N N . LYS A 1 117 ? -27.584 14.476 17.217 1.00 51.00 117 LYS A N 1
ATOM 946 C CA . LYS A 1 117 ? -28.912 15.004 17.545 1.00 51.00 117 LYS A CA 1
ATOM 947 C C . LYS A 1 117 ? -29.614 15.405 16.245 1.00 51.00 117 LYS A C 1
ATOM 949 O O . LYS A 1 117 ? -30.183 16.491 16.163 1.00 51.00 117 LYS A O 1
ATOM 954 N N . TYR A 1 118 ? -29.565 14.561 15.212 1.00 50.75 118 TYR A N 1
ATOM 955 C CA . TYR A 1 118 ? -30.451 14.728 14.077 1.00 50.75 118 TYR A CA 1
ATOM 956 C C . TYR A 1 118 ? -31.870 14.452 14.577 1.00 50.75 118 TYR A C 1
ATOM 958 O O . TYR A 1 118 ? -32.279 13.312 14.777 1.00 50.75 118 TYR A O 1
ATOM 966 N N . LYS A 1 119 ? -32.606 15.535 14.841 1.00 48.09 119 LYS A N 1
ATOM 967 C CA . LYS A 1 119 ? -34.000 15.540 15.302 1.00 48.09 119 LYS A CA 1
ATOM 968 C C . LYS A 1 119 ? -35.000 15.116 14.213 1.00 48.09 119 LYS A C 1
ATOM 970 O O . LYS A 1 119 ? -36.191 15.324 14.383 1.00 48.09 119 LYS A O 1
ATOM 975 N N . GLY A 1 120 ? -34.549 14.527 13.108 1.00 51.84 120 GLY A N 1
ATOM 976 C CA . GLY A 1 120 ? -35.414 13.894 12.116 1.00 51.84 120 GLY A CA 1
ATOM 977 C C . GLY A 1 120 ? -35.509 12.391 12.360 1.00 51.84 120 GLY A C 1
ATOM 978 O O . GLY A 1 120 ? -35.151 11.606 11.490 1.00 51.84 120 GLY A O 1
ATOM 979 N N . LYS A 1 121 ? -35.960 11.969 13.549 1.00 48.31 121 LYS A N 1
ATOM 980 C CA . LYS A 1 121 ? -36.558 10.634 13.665 1.00 48.31 121 LYS A CA 1
ATOM 981 C C . LYS A 1 121 ? -37.847 10.696 12.859 1.00 48.31 121 LYS A C 1
ATOM 983 O O . LYS A 1 121 ? -38.777 11.393 13.259 1.00 48.31 121 LYS A O 1
ATOM 988 N N . ALA A 1 122 ? -37.879 10.029 11.710 1.00 51.06 122 ALA A N 1
ATOM 989 C CA . ALA A 1 122 ? -39.122 9.821 10.993 1.00 51.06 122 ALA A CA 1
ATOM 990 C C . ALA A 1 122 ? -40.113 9.171 11.967 1.00 51.06 122 ALA A C 1
ATOM 992 O O . ALA A 1 122 ? -39.831 8.113 12.526 1.00 51.06 122 ALA A O 1
ATOM 993 N N . ALA A 1 123 ? -41.271 9.802 12.157 1.00 52.91 123 ALA A N 1
ATOM 994 C CA . ALA A 1 123 ? -42.392 9.267 12.931 1.00 52.91 123 ALA A CA 1
ATOM 995 C C . ALA A 1 123 ? -42.845 7.861 12.461 1.00 52.91 123 ALA A C 1
ATOM 997 O O . ALA A 1 123 ? -43.604 7.194 13.150 1.00 52.91 123 ALA A O 1
ATOM 998 N N . SER A 1 124 ? -42.325 7.389 11.323 1.00 54.34 124 SER A N 1
ATOM 999 C CA . SER A 1 124 ? -42.610 6.100 10.696 1.00 54.34 124 SER A CA 1
ATOM 1000 C C . SER A 1 124 ? -42.207 4.870 11.531 1.00 54.34 124 SER A C 1
ATOM 1002 O O . SER A 1 124 ? -42.968 3.911 11.598 1.00 54.34 124 SER A O 1
ATOM 1004 N N . GLU A 1 125 ? -41.058 4.870 12.228 1.00 53.38 125 GLU A N 1
ATOM 1005 C CA . GLU A 1 125 ? -40.615 3.668 12.975 1.00 53.38 125 GLU A CA 1
ATOM 1006 C C . GLU A 1 125 ? -41.459 3.387 14.230 1.00 53.38 125 GLU A C 1
ATOM 1008 O O . GLU A 1 125 ? -41.603 2.236 14.636 1.00 53.38 125 GLU A O 1
ATOM 1013 N N . ALA A 1 126 ? -42.031 4.427 14.845 1.00 54.50 126 ALA A N 1
ATOM 1014 C CA . ALA A 1 126 ? -42.941 4.264 15.978 1.00 54.50 126 ALA A CA 1
ATOM 1015 C C . ALA A 1 126 ? -44.347 3.825 15.532 1.00 54.50 126 ALA A C 1
ATOM 1017 O O . ALA A 1 126 ? -45.008 3.100 16.269 1.00 54.50 126 ALA A O 1
ATOM 1018 N N . GLU A 1 127 ? -44.784 4.226 14.333 1.00 50.72 127 GLU A N 1
ATOM 1019 C CA . GLU A 1 127 ? -46.091 3.860 13.771 1.00 50.72 127 GLU A CA 1
ATOM 1020 C C . GLU A 1 127 ? -46.100 2.416 13.233 1.00 50.72 127 GLU A C 1
ATOM 1022 O O . GLU A 1 127 ? -47.084 1.702 13.393 1.00 50.72 127 GLU A O 1
ATOM 1027 N N . MET A 1 128 ? -44.977 1.938 12.681 1.00 50.91 128 MET A N 1
ATOM 1028 C CA . MET A 1 128 ? -44.846 0.571 12.151 1.00 50.91 128 MET A CA 1
ATOM 1029 C C . MET A 1 128 ? -44.793 -0.517 13.238 1.00 50.91 128 MET A C 1
ATOM 1031 O O . MET A 1 128 ? -45.097 -1.666 12.955 1.00 50.91 128 MET A O 1
ATOM 1035 N N . ASN A 1 129 ? -44.446 -0.163 14.480 1.00 51.22 129 ASN A N 1
ATOM 1036 C CA . ASN A 1 129 ? -44.527 -1.062 15.643 1.00 51.22 129 ASN A CA 1
ATOM 1037 C C . ASN A 1 129 ? -45.896 -1.006 16.357 1.00 51.22 129 ASN A C 1
ATOM 1039 O O . ASN A 1 129 ? -46.062 -1.628 17.407 1.00 51.22 129 ASN A O 1
ATOM 1043 N N . ARG A 1 130 ? -46.852 -0.215 15.846 1.00 50.34 130 ARG A N 1
ATOM 1044 C CA . ARG A 1 130 ? -48.218 -0.088 16.389 1.00 50.34 130 ARG A CA 1
ATOM 1045 C C . ARG A 1 130 ? -49.295 -0.707 15.487 1.00 50.34 130 ARG A C 1
ATOM 1047 O O . ARG A 1 130 ? -50.461 -0.677 15.878 1.00 50.34 130 ARG A O 1
ATOM 1054 N N . LEU A 1 131 ? -48.909 -1.256 14.334 1.00 42.94 131 LEU A N 1
ATOM 1055 C CA . LEU A 1 131 ? -49.723 -2.111 13.461 1.00 42.94 131 LEU A CA 1
ATOM 1056 C C . LEU A 1 131 ? -49.285 -3.569 13.625 1.00 42.94 131 LEU A C 1
ATOM 1058 O O . LEU A 1 131 ? -50.171 -4.444 13.535 1.00 42.94 131 LEU A O 1
#

Foldseek 3Di:
DDAPPDDADFDKDKDWDWDWDADPQAKIKIKIKMWIPWHGDPQKTFHTLGIWMKIKIWGADDVRQKIKMKIWGRQVVRDFGWMWGAHPNDTDTDGDDDPGTDIDIDIGGHDDPPPPPPVPPPPVVVVVVVD

Radius of gyration: 24.45 Å; chains: 1; bounding box: 74×25×56 Å

Sequence (131 aa):
MQLGDNRYGKPIYSYNIQNSISLPKGFYFSTNMRGQSCGDMHTNRFSASWFVMDMSVCKTFLDKALAIKLTATDIFNTRNNDWSMNTYGILMNKYQSYDRRGIALSVQYQFQPQKSKYKGKAASEAEMNRL

Secondary structure (DSSP, 8-state):
-EETTEE---PPPEEEEEEEEEEGGGEEEEEEEEEE--EEETTEEEPPEEEEEEEEEEEEETTTTEEEEEEEESTT------EEEEETTEEEEE-------EEEEEEEE-SS----------THHHHHT--